Protein AF-K1UQ66-F1 (afdb_monomer)

Solvent-accessible surface area (backbone atoms only — not comparable to full-atom values): 5857 Å² total; per-residue (Å²): 109,70,75,50,77,44,82,54,28,81,53,90,89,67,84,73,91,50,79,44,55,62,30,53,21,36,42,37,38,45,64,93,46,31,35,35,41,26,54,44,23,28,46,71,48,44,51,48,40,55,52,52,56,55,64,72,38,56,97,52,94,67,66,79,71,83,37,72,26,50,31,29,39,43,11,44,67,66,35,94,62,18,73,42,69,68,48,49,68,48,36,49,50,75,38,77,44,69,75,78,79,84,127

Radius of gyration: 13.54 Å; Cα contacts (8 Å, |Δi|>4): 182; chains: 1; bounding box: 34×46×32 Å

Secondary structure (DSSP, 8-state):
--EEEEEEESPTTPPPSSSGGG--EEEEEETTEEEEE-TT--HHHHHHHHHHHHHHTSSSS-TTSS---SEEEPGGGG-TTS--HHHHHHH--SEEE--PPP-

Structure (mmCIF, N/CA/C/O backbone):
data_AF-K1UQ66-F1
#
_entry.id   AF-K1UQ66-F1
#
loop_
_atom_site.group_PDB
_atom_site.id
_atom_site.type_symbol
_atom_site.label_atom_id
_atom_site.label_alt_id
_atom_site.label_comp_id
_atom_site.label_asym_id
_atom_site.label_entity_id
_atom_site.label_seq_id
_atom_site.pdbx_PDB_ins_code
_atom_site.Cartn_x
_atom_site.Cartn_y
_atom_site.Cartn_z
_atom_site.occupancy
_atom_site.B_iso_or_equiv
_atom_site.auth_seq_id
_atom_site.auth_comp_id
_atom_site.auth_asym_id
_atom_site.auth_atom_id
_atom_site.pdbx_PDB_model_num
ATOM 1 N N . GLY A 1 1 ? -19.364 -6.923 12.527 1.00 68.19 1 GLY A N 1
ATOM 2 C CA . GLY A 1 1 ? -18.873 -5.618 12.048 1.00 68.19 1 GLY A CA 1
ATOM 3 C C . GLY A 1 1 ? -19.250 -5.487 10.595 1.00 68.19 1 GLY A C 1
ATOM 4 O O . GLY A 1 1 ? -19.489 -6.513 9.970 1.00 68.19 1 GLY A O 1
ATOM 5 N N . GLU A 1 2 ? -19.347 -4.270 10.078 1.00 87.50 2 GLU A N 1
ATOM 6 C CA . GLU A 1 2 ? -19.501 -4.061 8.637 1.00 87.50 2 GLU A CA 1
ATOM 7 C C . GLU A 1 2 ? -18.206 -4.485 7.926 1.00 87.50 2 GLU A C 1
ATOM 9 O O . GLU A 1 2 ? -17.113 -4.288 8.465 1.00 87.50 2 GLU A O 1
ATOM 14 N N . PHE A 1 3 ? -18.348 -5.155 6.784 1.00 93.50 3 PHE A N 1
ATOM 15 C CA . PHE A 1 3 ? -17.245 -5.587 5.931 1.00 93.50 3 PHE A CA 1
ATOM 16 C C . PHE A 1 3 ? -17.134 -4.620 4.755 1.00 93.50 3 PHE A C 1
ATOM 18 O O . PHE A 1 3 ? -18.136 -4.377 4.081 1.00 93.50 3 PHE A O 1
ATOM 25 N N . SER A 1 4 ? -15.932 -4.115 4.487 1.00 92.12 4 SER A N 1
ATOM 26 C CA . SER A 1 4 ? -15.658 -3.263 3.330 1.00 92.12 4 SER A CA 1
ATOM 27 C C . SER A 1 4 ? -14.381 -3.701 2.612 1.00 92.12 4 SER A C 1
ATOM 29 O O . SER A 1 4 ? -13.431 -4.216 3.209 1.00 92.12 4 SER A O 1
ATOM 31 N N . VAL A 1 5 ? -14.372 -3.489 1.296 1.00 92.88 5 VAL A N 1
ATOM 32 C CA . VAL A 1 5 ? -13.184 -3.622 0.452 1.00 92.88 5 VAL A CA 1
ATOM 33 C C . VAL A 1 5 ? -13.095 -2.373 -0.406 1.00 92.88 5 VAL A C 1
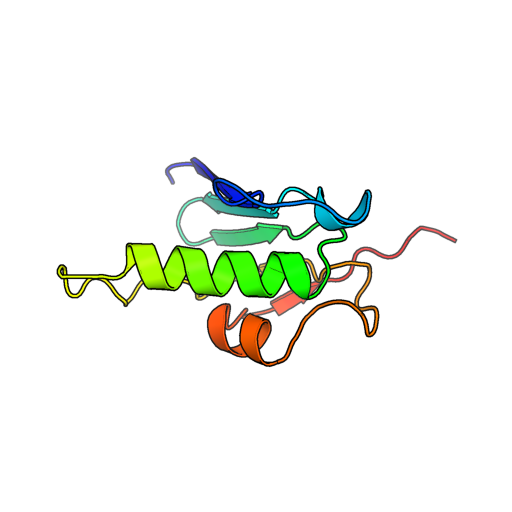ATOM 35 O O . VAL A 1 5 ? -14.003 -2.092 -1.189 1.00 92.88 5 VAL A O 1
ATOM 38 N N . LYS A 1 6 ? -12.001 -1.626 -0.264 1.00 89.44 6 LYS A N 1
ATOM 39 C CA . LYS A 1 6 ? -11.713 -0.437 -1.065 1.00 89.44 6 LYS A CA 1
ATOM 40 C C . LYS A 1 6 ? -10.521 -0.703 -1.978 1.00 89.44 6 LYS A C 1
ATOM 42 O O . LYS A 1 6 ? -9.471 -1.151 -1.523 1.00 89.44 6 LYS A O 1
ATOM 47 N N . CYS A 1 7 ? -10.689 -0.413 -3.264 1.00 89.50 7 CYS A N 1
ATOM 48 C CA . CYS A 1 7 ? -9.597 -0.382 -4.233 1.00 89.50 7 CYS A CA 1
ATOM 49 C C . CYS A 1 7 ? -8.800 0.915 -4.037 1.00 89.50 7 CYS A C 1
ATOM 51 O O . CYS A 1 7 ? -9.376 1.998 -4.097 1.00 89.50 7 CYS A O 1
ATOM 53 N N . MET A 1 8 ? -7.506 0.790 -3.754 1.00 87.88 8 MET A N 1
ATOM 54 C CA . MET A 1 8 ? -6.574 1.899 -3.504 1.00 87.88 8 MET A CA 1
ATOM 55 C C . MET A 1 8 ? -5.633 2.144 -4.690 1.00 87.88 8 MET A C 1
ATOM 57 O O . MET A 1 8 ? -5.095 3.233 -4.829 1.00 87.88 8 MET A O 1
ATOM 61 N N . HIS A 1 9 ? -5.421 1.126 -5.526 1.00 89.06 9 HIS A N 1
ATOM 62 C CA . HIS A 1 9 ? -4.650 1.197 -6.766 1.00 89.06 9 HIS A CA 1
ATOM 63 C C . HIS A 1 9 ? -5.267 0.225 -7.779 1.00 89.06 9 HIS A C 1
ATOM 65 O O . HIS A 1 9 ? -5.648 -0.874 -7.358 1.00 89.06 9 HIS A O 1
ATOM 71 N N . PRO A 1 10 ? -5.362 0.570 -9.074 1.00 87.50 10 PRO A N 1
ATOM 72 C CA . PRO A 1 10 ? -4.765 1.739 -9.725 1.00 87.50 10 PRO A CA 1
ATOM 73 C C . PRO A 1 10 ? -5.411 3.080 -9.379 1.00 87.50 10 PRO A C 1
ATOM 75 O O . PRO A 1 10 ? -6.624 3.156 -9.201 1.00 87.50 10 PRO A O 1
ATOM 78 N N . CYS A 1 11 ? -4.592 4.130 -9.301 1.00 82.06 11 CYS A N 1
ATOM 79 C CA . CYS A 1 11 ? -5.087 5.502 -9.203 1.00 82.06 11 CYS A CA 1
ATOM 80 C C . CYS A 1 11 ? -5.706 5.961 -10.530 1.00 82.06 11 CYS A C 1
ATOM 82 O O . CYS A 1 11 ? -5.385 5.443 -11.606 1.00 82.06 11 CYS A O 1
ATOM 84 N N . GLU A 1 12 ? -6.544 6.991 -10.468 1.00 74.62 12 GLU A N 1
ATOM 85 C CA . GLU A 1 12 ? -7.100 7.611 -11.667 1.00 74.62 12 GLU A CA 1
ATOM 86 C C . GLU A 1 12 ? -5.985 8.186 -12.565 1.00 74.62 12 GLU A C 1
ATOM 88 O O . GLU A 1 12 ? -5.086 8.884 -12.099 1.00 74.62 12 GLU A O 1
ATOM 93 N N . GLY A 1 13 ? -6.022 7.861 -13.863 1.00 70.00 13 GLY A N 1
ATOM 94 C CA . GLY A 1 13 ? -5.040 8.342 -14.844 1.00 70.00 13 GLY A CA 1
ATOM 95 C C . GLY A 1 13 ? -3.634 7.738 -14.725 1.00 70.00 13 GLY A C 1
ATOM 96 O O . GLY A 1 13 ? -2.702 8.274 -15.321 1.00 70.00 13 GLY A O 1
ATOM 97 N N . TYR A 1 14 ? -3.459 6.651 -13.969 1.00 72.75 14 TYR A N 1
ATOM 98 C CA . TYR A 1 14 ? -2.152 6.024 -13.780 1.00 72.75 14 TYR A CA 1
ATOM 99 C C . TYR A 1 14 ? -1.612 5.399 -15.081 1.00 72.75 14 TYR A C 1
ATOM 101 O O . TYR A 1 14 ? -2.275 4.562 -15.695 1.00 72.75 14 TYR A O 1
ATOM 109 N N . ASP A 1 15 ? -0.404 5.807 -15.486 1.00 68.94 15 ASP A N 1
ATOM 110 C CA . ASP A 1 15 ? 0.307 5.289 -16.662 1.00 68.94 15 ASP A CA 1
ATOM 111 C C . ASP A 1 15 ? 1.236 4.133 -16.260 1.00 68.94 15 ASP A C 1
ATOM 113 O O . ASP A 1 15 ? 2.121 4.289 -15.407 1.00 68.94 15 ASP A O 1
ATOM 117 N N . TYR A 1 16 ? 1.013 2.956 -16.840 1.00 67.44 16 TYR A N 1
AT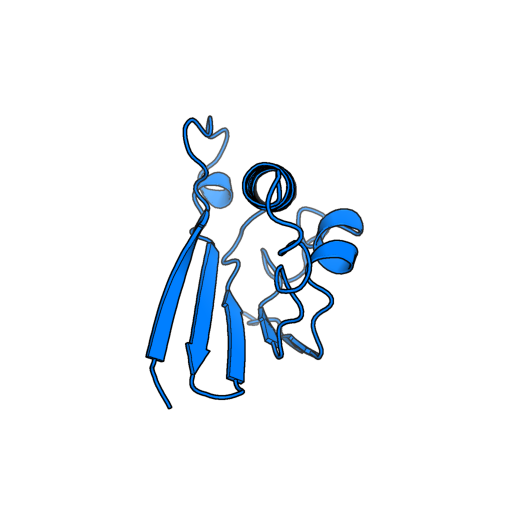OM 118 C CA . TYR A 1 16 ? 1.639 1.699 -16.424 1.00 67.44 16 TYR A CA 1
ATOM 119 C C . TYR A 1 16 ? 2.898 1.422 -17.248 1.00 67.44 16 TYR A C 1
ATOM 121 O O . TYR A 1 16 ? 2.848 1.433 -18.475 1.00 67.44 16 TYR A O 1
ATOM 129 N N . GLU A 1 17 ? 4.014 1.101 -16.589 1.00 64.44 17 GLU A N 1
ATOM 130 C CA . GLU A 1 17 ? 5.267 0.737 -17.273 1.00 64.44 17 GLU A CA 1
ATOM 131 C C . GLU A 1 17 ? 5.528 -0.781 -17.249 1.00 64.44 17 GLU A C 1
ATOM 133 O O . GLU A 1 17 ? 6.316 -1.287 -18.049 1.00 64.44 17 GLU A O 1
ATOM 138 N N . SER A 1 18 ? 4.847 -1.532 -16.373 1.00 63.19 18 SER A N 1
ATOM 139 C CA . SER A 1 18 ? 5.002 -2.984 -16.225 1.00 63.19 18 SER A CA 1
ATOM 140 C C . SER A 1 18 ? 3.722 -3.697 -15.756 1.00 63.19 18 SER A C 1
ATOM 142 O O . SER A 1 18 ? 2.766 -3.075 -15.299 1.00 63.19 18 SER A O 1
ATOM 144 N N . ALA A 1 19 ? 3.703 -5.034 -15.823 1.00 62.50 19 ALA A N 1
ATOM 145 C CA . ALA A 1 19 ? 2.610 -5.838 -15.263 1.00 62.50 19 ALA A CA 1
ATOM 146 C C . ALA A 1 19 ? 2.522 -5.728 -13.725 1.00 62.50 19 ALA A C 1
ATOM 148 O O . ALA A 1 19 ? 1.424 -5.767 -13.173 1.00 62.50 19 ALA A O 1
ATOM 149 N N . ASN A 1 20 ? 3.657 -5.533 -13.042 1.00 62.31 20 ASN A N 1
ATOM 150 C CA . ASN A 1 20 ? 3.704 -5.350 -11.587 1.00 62.31 20 ASN A CA 1
ATOM 151 C C . ASN A 1 20 ? 3.067 -4.021 -11.169 1.00 62.31 20 ASN A C 1
ATOM 153 O O . ASN A 1 20 ? 2.395 -3.962 -10.138 1.00 62.31 20 ASN A O 1
ATOM 157 N N . ASP A 1 21 ? 3.191 -2.987 -12.009 1.00 66.00 21 ASP A N 1
ATOM 158 C CA . ASP A 1 21 ? 2.529 -1.692 -11.821 1.00 66.00 21 ASP A CA 1
ATOM 159 C C . ASP A 1 21 ? 0.998 -1.785 -11.876 1.00 66.00 21 ASP A C 1
ATOM 161 O O . ASP A 1 21 ? 0.319 -0.859 -11.435 1.00 66.00 21 ASP A O 1
ATOM 165 N N . TYR A 1 22 ? 0.440 -2.883 -12.400 1.00 67.31 22 TYR A N 1
ATOM 166 C CA . TYR A 1 22 ? -1.000 -3.150 -12.395 1.00 67.31 22 TYR A CA 1
ATOM 167 C C . TYR A 1 22 ? -1.478 -3.846 -11.109 1.00 67.31 22 TYR A C 1
ATOM 169 O O . TYR A 1 22 ? -2.672 -4.104 -10.962 1.00 67.31 22 TYR A O 1
ATOM 177 N N . SER A 1 23 ? -0.581 -4.173 -10.169 1.00 77.44 23 SER A N 1
ATOM 178 C CA . SER A 1 23 ? -0.953 -4.872 -8.933 1.00 77.44 23 SER A CA 1
ATOM 179 C C . SER A 1 23 ? -2.012 -4.095 -8.164 1.00 77.44 23 SER A C 1
ATOM 181 O O . SER A 1 23 ? -1.717 -3.072 -7.550 1.00 77.44 2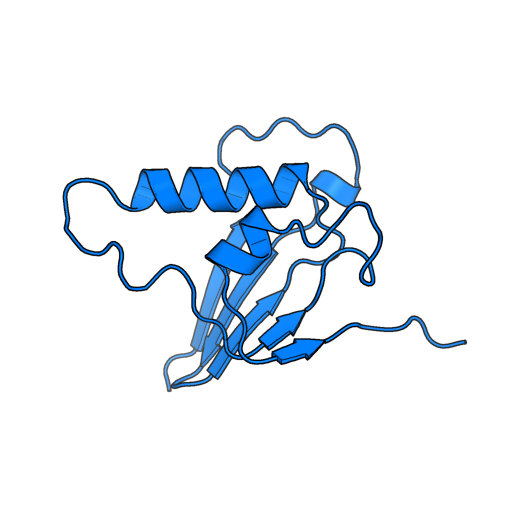3 SER A O 1
ATOM 183 N N . ALA A 1 24 ? -3.246 -4.595 -8.179 1.00 86.31 24 ALA A N 1
ATOM 184 C CA . ALA A 1 24 ? -4.337 -3.960 -7.466 1.00 86.31 24 ALA A CA 1
ATOM 185 C C . ALA A 1 24 ? -4.044 -3.956 -5.963 1.00 86.31 24 ALA A C 1
ATOM 187 O O . ALA A 1 24 ? -3.739 -4.998 -5.371 1.00 86.31 24 ALA A O 1
ATOM 188 N N . VAL A 1 25 ? -4.147 -2.777 -5.351 1.00 91.50 25 VAL A N 1
ATOM 189 C CA . VAL A 1 25 ? -3.977 -2.621 -3.907 1.00 91.50 25 VAL A CA 1
ATOM 190 C C . VAL A 1 25 ? -5.346 -2.485 -3.269 1.00 91.50 25 VAL A C 1
ATOM 192 O O . VAL A 1 25 ? -6.127 -1.615 -3.651 1.00 91.50 25 VAL A O 1
ATOM 195 N N . TYR A 1 26 ? -5.634 -3.330 -2.281 1.00 92.31 26 TYR A N 1
ATOM 196 C CA . TYR A 1 26 ? -6.924 -3.352 -1.594 1.00 92.31 26 TYR A CA 1
ATOM 197 C C . TYR A 1 26 ? -6.775 -3.082 -0.103 1.00 92.31 26 TYR A C 1
ATOM 199 O O . TYR A 1 26 ? -5.966 -3.723 0.572 1.00 92.31 26 TYR A O 1
ATOM 207 N N . LEU A 1 27 ? -7.608 -2.183 0.415 1.00 92.69 27 LEU A N 1
ATOM 208 C CA . LEU A 1 27 ? -7.853 -2.030 1.843 1.00 92.69 27 LEU A CA 1
ATOM 209 C C . LEU A 1 27 ? -9.088 -2.855 2.214 1.00 92.69 27 LEU A C 1
ATOM 211 O O . LEU A 1 27 ? -10.182 -2.601 1.711 1.00 92.69 27 LEU A O 1
ATOM 215 N N . VAL A 1 28 ? -8.900 -3.845 3.081 1.00 93.38 28 VAL A N 1
ATOM 216 C CA . VAL A 1 28 ? -9.965 -4.701 3.616 1.00 93.38 28 VAL A CA 1
ATOM 217 C C . VAL A 1 28 ? -10.207 -4.327 5.067 1.00 93.38 28 VAL A C 1
ATOM 219 O O . VAL A 1 28 ? -9.260 -4.332 5.858 1.00 93.38 28 VAL A O 1
ATOM 222 N N . GLU A 1 29 ? -11.457 -4.058 5.434 1.00 92.69 29 GLU A N 1
ATOM 223 C CA . GLU A 1 29 ? -11.835 -3.724 6.809 1.00 92.69 29 GLU A CA 1
ATOM 224 C C . GLU A 1 29 ? -12.980 -4.616 7.303 1.00 92.69 29 GLU A C 1
ATOM 226 O O . GLU A 1 29 ? -13.924 -4.933 6.577 1.00 92.69 29 GLU A O 1
ATOM 231 N N . TYR A 1 30 ? -12.885 -5.044 8.564 1.00 92.75 30 TYR A N 1
ATOM 232 C CA . TYR A 1 30 ? -13.930 -5.800 9.248 1.00 92.75 30 TYR A CA 1
ATOM 233 C C . TYR A 1 30 ? -13.933 -5.490 10.749 1.00 92.75 30 TYR A C 1
ATOM 235 O O . TYR A 1 30 ? -13.122 -6.004 11.526 1.00 92.75 30 TYR A O 1
ATOM 243 N N . GLY A 1 31 ? -14.869 -4.646 11.189 1.00 90.00 31 GLY A N 1
ATOM 244 C CA . GLY A 1 31 ? -14.889 -4.167 12.575 1.00 90.00 31 GLY A CA 1
ATOM 245 C C . GLY A 1 31 ? -13.608 -3.398 12.921 1.00 90.00 31 GLY A C 1
ATOM 246 O O . GLY A 1 31 ? -13.346 -2.355 12.340 1.00 90.00 31 GLY A O 1
ATOM 247 N N . TYR A 1 32 ? -12.811 -3.906 13.866 1.00 89.94 32 TYR A N 1
ATOM 248 C CA . TYR A 1 32 ? -11.510 -3.316 14.220 1.00 89.94 32 TYR A CA 1
ATOM 249 C C . TYR A 1 32 ? -10.347 -3.835 13.375 1.00 89.94 32 TYR A C 1
ATOM 251 O O . TYR A 1 32 ? -9.237 -3.327 13.526 1.00 89.94 32 TYR A O 1
ATOM 259 N N . PHE A 1 33 ? -10.583 -4.865 12.556 1.00 92.62 33 PHE A N 1
ATOM 260 C CA . PHE A 1 33 ? -9.568 -5.458 11.702 1.00 92.62 33 PHE A CA 1
ATOM 261 C C . PHE A 1 33 ? -9.386 -4.634 10.426 1.00 92.6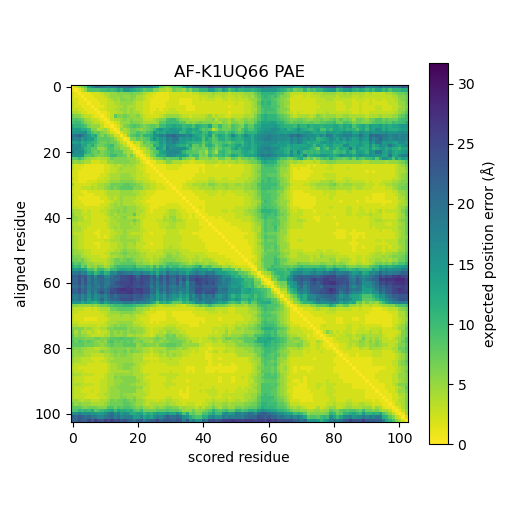2 33 PHE A C 1
ATOM 263 O O . PHE A 1 33 ? -10.372 -4.331 9.758 1.00 92.62 33 PHE A O 1
ATOM 270 N N . SER A 1 34 ? -8.139 -4.342 10.057 1.00 93.56 34 SER A N 1
ATOM 271 C CA . SER A 1 34 ? -7.788 -3.748 8.764 1.00 93.56 34 SER A CA 1
ATOM 272 C C . SER A 1 34 ? -6.534 -4.377 8.157 1.00 93.56 34 SER A C 1
ATOM 274 O O . SER A 1 34 ? -5.534 -4.613 8.848 1.00 93.56 34 SER A O 1
ATOM 276 N N . MET A 1 35 ? -6.580 -4.629 6.850 1.00 95.31 35 MET A N 1
ATOM 277 C CA . MET A 1 35 ? -5.475 -5.202 6.090 1.00 95.31 35 MET A CA 1
ATOM 278 C C . MET A 1 35 ? -5.281 -4.478 4.761 1.00 95.31 35 MET A C 1
ATOM 280 O O . MET A 1 35 ? -6.223 -4.360 3.982 1.00 95.31 35 MET A O 1
ATOM 284 N N . LEU A 1 36 ? -4.049 -4.042 4.491 1.00 95.00 36 LEU A N 1
ATOM 285 C CA . LEU A 1 36 ? -3.644 -3.541 3.181 1.00 95.00 36 LEU A CA 1
ATOM 286 C C . LEU A 1 36 ? -2.952 -4.667 2.409 1.00 95.00 36 LEU A C 1
ATOM 288 O O . LEU A 1 36 ? -1.930 -5.201 2.849 1.00 95.00 36 LEU A O 1
ATOM 292 N N . MET A 1 37 ? -3.535 -5.048 1.277 1.00 94.81 37 MET A N 1
ATOM 293 C CA . MET A 1 37 ? -3.023 -6.085 0.386 1.00 94.81 37 MET A CA 1
ATOM 294 C C . MET A 1 37 ? -2.427 -5.425 -0.846 1.00 94.81 37 MET A C 1
ATOM 296 O O . MET A 1 37 ? -3.175 -4.896 -1.659 1.00 94.81 37 MET A O 1
ATOM 300 N N . THR A 1 38 ? -1.103 -5.445 -0.980 1.00 92.56 38 THR A N 1
ATOM 301 C CA . THR A 1 38 ? -0.401 -4.696 -2.036 1.00 92.56 38 THR A CA 1
ATOM 302 C C . THR A 1 38 ? -0.030 -5.527 -3.266 1.00 92.56 38 THR A C 1
ATOM 304 O O . THR A 1 38 ? 0.510 -4.982 -4.220 1.00 92.56 38 THR A O 1
ATOM 307 N N . GLY A 1 39 ? -0.294 -6.838 -3.270 1.00 90.00 39 GLY A N 1
ATOM 308 C CA . GLY A 1 39 ? 0.140 -7.719 -4.362 1.00 90.00 39 GLY A CA 1
ATOM 309 C C . GLY A 1 39 ? 1.652 -7.619 -4.595 1.00 90.00 39 GLY A C 1
ATOM 310 O O . GLY A 1 39 ? 2.423 -7.710 -3.637 1.00 90.00 39 GLY A O 1
ATOM 311 N N . ASP A 1 40 ? 2.042 -7.379 -5.845 1.00 90.25 40 ASP A N 1
ATOM 312 C CA . ASP A 1 40 ? 3.427 -7.125 -6.255 1.00 90.25 40 ASP A CA 1
ATOM 313 C C . ASP A 1 40 ? 3.675 -5.646 -6.584 1.00 90.25 40 ASP A C 1
ATOM 315 O O . ASP A 1 40 ? 4.584 -5.323 -7.347 1.00 90.25 40 ASP A O 1
ATOM 319 N N . ALA A 1 41 ? 2.874 -4.741 -6.003 1.00 89.69 41 ALA A N 1
ATOM 320 C CA . ALA A 1 41 ? 3.023 -3.305 -6.196 1.00 89.69 41 ALA A CA 1
ATOM 321 C C . ALA A 1 41 ? 4.437 -2.844 -5.822 1.00 89.69 41 ALA A C 1
ATOM 323 O O . ALA A 1 41 ? 4.948 -3.125 -4.733 1.00 89.69 41 ALA A O 1
ATOM 324 N N . GLU A 1 42 ? 5.048 -2.114 -6.748 1.00 90.44 42 GLU A N 1
ATOM 325 C CA . GLU A 1 42 ? 6.369 -1.517 -6.596 1.00 90.44 42 GLU A CA 1
ATOM 326 C C . GLU A 1 42 ? 6.251 -0.031 -6.223 1.00 90.44 42 GLU A C 1
ATOM 328 O O . GLU A 1 42 ? 5.165 0.555 -6.203 1.00 90.44 42 GLU A O 1
ATOM 333 N N . LYS A 1 43 ? 7.389 0.611 -5.940 1.00 90.94 43 LYS A N 1
ATOM 334 C CA . LYS A 1 43 ? 7.468 1.999 -5.442 1.00 90.94 43 LYS A CA 1
ATOM 335 C C . LYS A 1 43 ? 6.655 3.024 -6.238 1.00 90.94 43 LYS A C 1
ATOM 337 O O . LYS A 1 43 ? 6.201 4.008 -5.662 1.00 90.94 43 LYS A O 1
ATOM 342 N N . LYS A 1 44 ? 6.473 2.826 -7.548 1.00 89.19 44 LYS A N 1
ATOM 343 C CA . LYS A 1 44 ? 5.678 3.730 -8.393 1.00 89.19 44 LYS A CA 1
ATOM 344 C C . LYS A 1 44 ? 4.192 3.704 -8.000 1.00 89.19 44 LYS A C 1
ATOM 346 O O . LYS A 1 44 ? 3.594 4.764 -7.818 1.00 89.19 44 LYS A O 1
ATOM 351 N N . ALA A 1 45 ? 3.636 2.511 -7.780 1.00 89.06 45 ALA A N 1
ATOM 352 C CA . ALA A 1 45 ? 2.264 2.334 -7.310 1.00 89.06 45 ALA A CA 1
ATOM 353 C C . ALA A 1 45 ? 2.106 2.845 -5.870 1.00 89.06 45 ALA A C 1
ATOM 355 O O . ALA A 1 45 ? 1.148 3.546 -5.556 1.00 89.06 45 ALA A O 1
ATOM 356 N N . GLU A 1 46 ? 3.090 2.583 -5.006 1.00 91.50 46 GLU A N 1
ATOM 357 C CA . GLU A 1 46 ? 3.106 3.094 -3.628 1.00 91.50 46 GLU A CA 1
ATOM 358 C C . GLU A 1 46 ? 3.059 4.619 -3.561 1.00 91.50 46 GLU A C 1
ATOM 360 O O . GLU A 1 46 ? 2.254 5.187 -2.822 1.00 91.50 46 GLU A O 1
ATOM 365 N N . LYS A 1 47 ? 3.898 5.281 -4.366 1.00 90.56 47 LYS A N 1
ATOM 366 C CA . LYS A 1 47 ? 3.922 6.738 -4.475 1.00 90.56 47 LYS A CA 1
ATOM 367 C C . LYS A 1 47 ? 2.569 7.271 -4.935 1.00 90.56 47 LYS A C 1
ATOM 369 O O . LYS A 1 47 ? 2.075 8.245 -4.377 1.00 90.56 47 LYS A O 1
ATOM 374 N N . CYS A 1 48 ? 1.948 6.606 -5.906 1.00 89.56 48 CYS A N 1
ATOM 375 C CA . CYS A 1 48 ? 0.628 6.992 -6.379 1.00 89.56 48 CYS A CA 1
ATOM 376 C C . CYS A 1 48 ? -0.434 6.925 -5.279 1.00 89.56 48 CYS A C 1
ATOM 378 O O . CYS A 1 48 ? -1.175 7.885 -5.093 1.00 89.56 48 CYS A O 1
ATOM 380 N N . ILE A 1 49 ? -0.457 5.836 -4.504 1.00 88.56 49 ILE A N 1
ATOM 381 C CA . ILE A 1 49 ? -1.383 5.665 -3.376 1.00 88.56 49 ILE A CA 1
ATOM 382 C C . ILE A 1 49 ? -1.198 6.781 -2.342 1.00 88.56 49 ILE A C 1
ATOM 384 O O . ILE A 1 49 ? -2.184 7.327 -1.851 1.00 88.56 49 ILE A O 1
ATOM 388 N N . VAL A 1 50 ? 0.050 7.129 -2.007 1.00 88.62 50 VAL A N 1
ATOM 389 C CA . VAL A 1 50 ? 0.352 8.213 -1.056 1.00 88.62 50 VAL A CA 1
ATOM 390 C C . VAL A 1 50 ? -0.120 9.563 -1.598 1.00 88.62 50 VAL A C 1
ATOM 392 O O . VAL A 1 50 ? -0.764 10.324 -0.877 1.00 88.62 50 VAL A O 1
ATOM 395 N N . GLU A 1 51 ? 0.161 9.867 -2.866 1.00 87.19 51 GLU A N 1
ATOM 396 C CA . GLU A 1 51 ? -0.280 11.112 -3.498 1.00 87.19 51 GLU A CA 1
ATOM 397 C C . GLU A 1 51 ? -1.805 11.217 -3.580 1.00 87.19 51 GLU A C 1
ATOM 399 O O . GLU A 1 51 ? -2.360 12.259 -3.234 1.00 87.19 51 GLU A O 1
ATOM 404 N N . ASP A 1 52 ? -2.484 10.157 -4.016 1.00 83.25 52 ASP A N 1
ATOM 405 C CA . ASP A 1 52 ? -3.938 10.133 -4.162 1.00 83.25 52 ASP A CA 1
ATOM 406 C C . ASP A 1 52 ? -4.633 10.269 -2.804 1.00 83.25 52 ASP A C 1
ATOM 408 O O . ASP A 1 52 ? -5.514 11.110 -2.620 1.00 83.25 52 ASP A O 1
ATOM 412 N N . ALA A 1 53 ? -4.142 9.547 -1.795 1.00 79.50 53 ALA A N 1
ATOM 413 C CA . ALA A 1 53 ? -4.651 9.665 -0.437 1.00 79.50 53 ALA A CA 1
ATOM 414 C C . ALA A 1 53 ? -4.408 11.066 0.165 1.00 79.50 53 ALA A C 1
ATOM 416 O O . ALA A 1 53 ? -5.269 11.580 0.878 1.00 79.50 53 ALA A O 1
ATOM 417 N N . ASN A 1 54 ? -3.293 11.730 -0.167 1.00 80.12 54 ASN A N 1
ATOM 418 C CA . ASN A 1 54 ? -3.058 13.129 0.208 1.00 80.12 54 ASN A CA 1
ATOM 419 C C . ASN A 1 54 ? -3.989 14.108 -0.531 1.00 80.12 54 ASN A C 1
ATOM 421 O O . ASN A 1 54 ? -4.455 15.069 0.080 1.00 80.12 54 ASN A O 1
ATOM 425 N N . ARG A 1 55 ? -4.301 13.871 -1.815 1.00 75.75 55 ARG A N 1
ATOM 426 C CA . ARG A 1 55 ? -5.273 14.681 -2.583 1.00 75.75 55 ARG A CA 1
ATOM 427 C C . ARG A 1 55 ? -6.682 14.568 -2.003 1.00 75.75 55 ARG A C 1
ATOM 429 O O . ARG A 1 55 ? -7.376 15.575 -1.896 1.00 75.75 55 ARG A O 1
ATOM 436 N N . MET A 1 56 ? -7.083 13.367 -1.582 1.00 67.44 56 MET A N 1
ATOM 437 C CA . MET A 1 56 ? -8.369 13.129 -0.916 1.00 67.44 56 MET A CA 1
ATOM 438 C C . MET A 1 56 ? -8.482 13.810 0.461 1.00 67.44 56 MET A C 1
ATOM 440 O O . MET A 1 56 ? -9.591 13.979 0.958 1.00 67.44 56 MET A O 1
ATOM 444 N N . ALA A 1 57 ? -7.363 14.191 1.086 1.00 62.34 57 ALA A N 1
ATOM 445 C CA . ALA A 1 57 ? -7.314 14.731 2.446 1.00 62.34 57 ALA A CA 1
ATOM 446 C C . ALA A 1 57 ? -7.452 16.272 2.548 1.00 62.34 57 ALA A C 1
ATOM 448 O O . ALA A 1 57 ? -7.176 16.823 3.614 1.00 62.34 57 ALA A O 1
ATOM 449 N N . GLY A 1 58 ? -7.835 16.974 1.471 1.00 56.91 58 GLY A N 1
ATOM 450 C CA . GLY A 1 58 ? -8.043 18.435 1.454 1.00 56.91 58 GLY A CA 1
ATOM 451 C C . GLY A 1 58 ? -9.353 18.935 2.105 1.00 56.91 58 GLY A C 1
ATOM 452 O O . GLY A 1 58 ? -10.306 18.174 2.239 1.00 56.91 58 GLY A O 1
ATOM 453 N N . ASP A 1 59 ? -9.366 20.231 2.480 1.00 50.03 59 ASP A N 1
ATOM 454 C CA . ASP A 1 59 ? -10.391 21.134 3.086 1.00 50.03 59 ASP A CA 1
ATOM 455 C C . ASP A 1 59 ? -11.284 20.651 4.246 1.00 50.03 59 ASP A C 1
ATOM 457 O O . ASP A 1 59 ? -11.632 21.446 5.124 1.00 50.03 59 ASP A O 1
ATOM 461 N N . ALA A 1 60 ? -11.629 19.374 4.329 1.00 49.06 60 ALA A N 1
ATOM 462 C CA . ALA A 1 60 ? -12.148 18.778 5.546 1.00 49.06 60 ALA A CA 1
ATOM 463 C C . ALA A 1 60 ? -10.945 18.251 6.330 1.00 49.06 60 ALA A C 1
ATOM 465 O O . ALA A 1 60 ? -10.202 17.419 5.823 1.00 49.06 60 ALA A O 1
ATOM 466 N N . GLY A 1 61 ? 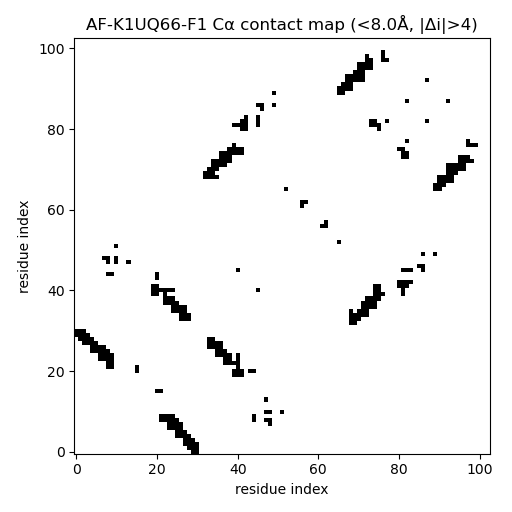-10.744 18.712 7.570 1.00 43.66 61 GLY A N 1
ATOM 467 C CA . GLY A 1 61 ? -9.687 18.261 8.494 1.00 43.66 61 GLY A CA 1
ATOM 468 C C . GLY A 1 61 ? -9.767 16.780 8.910 1.00 43.66 61 GLY A C 1
ATOM 469 O O . GLY A 1 61 ? -9.406 16.421 10.026 1.00 43.66 61 GLY A O 1
ATOM 470 N N . GLU A 1 62 ? -10.246 15.916 8.022 1.00 44.00 62 GLU A N 1
ATOM 471 C CA . GLU A 1 62 ? -10.377 14.473 8.128 1.00 44.00 62 GLU A CA 1
ATOM 472 C C . GLU A 1 62 ? -9.095 13.753 7.658 1.00 44.00 62 GLU A C 1
ATOM 474 O O . GLU A 1 62 ? -9.114 12.597 7.242 1.00 44.00 62 GLU A O 1
ATOM 479 N N . SER A 1 63 ? -7.931 14.401 7.796 1.00 46.19 63 SER A N 1
ATOM 480 C CA . SER A 1 63 ? -6.599 13.819 7.550 1.00 46.19 63 SER A CA 1
ATOM 481 C C . SER A 1 63 ? -6.182 12.741 8.577 1.00 46.19 63 SER A C 1
ATOM 483 O O . SER A 1 63 ? -4.996 12.485 8.758 1.00 46.19 63 SER A O 1
ATOM 485 N N . ALA A 1 64 ? -7.116 12.101 9.290 1.00 46.16 64 ALA A N 1
ATOM 486 C CA . ALA A 1 64 ? -6.813 11.284 10.474 1.00 46.16 64 ALA A CA 1
ATOM 487 C C . ALA A 1 64 ? -7.117 9.778 10.343 1.00 46.16 64 ALA A C 1
ATOM 489 O O . ALA A 1 64 ? -6.902 9.033 11.300 1.00 46.16 64 ALA A O 1
ATOM 490 N N . ARG A 1 65 ? -7.589 9.295 9.185 1.00 51.44 65 ARG A N 1
ATOM 491 C CA . ARG A 1 65 ? -7.865 7.856 8.966 1.00 51.44 65 ARG A CA 1
ATOM 492 C C . ARG A 1 65 ? -6.976 7.161 7.933 1.00 51.44 65 ARG A C 1
ATOM 494 O O . ARG A 1 65 ? -7.047 5.942 7.809 1.00 51.44 65 ARG A O 1
ATOM 501 N N . PHE A 1 66 ? -6.111 7.894 7.243 1.00 55.22 66 PHE A N 1
ATOM 502 C CA . PHE A 1 66 ? -5.312 7.383 6.130 1.00 55.22 66 PHE A CA 1
ATOM 503 C C . PHE A 1 66 ? -3.842 7.177 6.548 1.00 55.22 66 PHE A C 1
ATOM 505 O O . PHE A 1 66 ? -3.100 8.142 6.621 1.00 55.22 66 PHE A O 1
ATOM 512 N N . MET A 1 67 ? -3.300 6.010 6.882 1.00 68.31 67 MET A N 1
ATOM 513 C CA . MET A 1 67 ? -3.834 4.692 7.204 1.00 68.31 67 MET A CA 1
ATOM 514 C C . MET A 1 67 ? -2.987 4.183 8.378 1.00 68.31 67 MET A C 1
ATOM 516 O O . MET A 1 67 ? -1.769 4.275 8.334 1.00 68.31 67 MET A O 1
ATOM 520 N N . SER A 1 68 ? -3.600 3.632 9.423 1.00 82.56 68 SER A N 1
ATOM 521 C CA . SER A 1 68 ? -2.910 2.756 10.377 1.00 82.56 68 SER A CA 1
ATOM 522 C C . SER A 1 68 ? -3.574 1.395 10.273 1.00 82.56 68 SER A C 1
ATOM 524 O O . SER A 1 68 ? -4.639 1.165 10.852 1.00 82.56 68 SER A O 1
ATOM 526 N N . VAL A 1 69 ? -2.990 0.510 9.467 1.00 90.88 69 VAL A N 1
ATOM 527 C CA . VAL A 1 69 ? -3.560 -0.824 9.247 1.00 90.88 69 VAL A CA 1
ATOM 528 C C . VAL A 1 69 ? -3.072 -1.816 10.292 1.00 90.88 69 VAL A C 1
ATOM 530 O O . VAL A 1 69 ? -1.966 -1.699 10.829 1.00 90.88 69 VAL A O 1
ATOM 533 N N . ASN A 1 70 ? -3.876 -2.827 10.613 1.00 95.25 70 ASN A N 1
ATOM 534 C CA . ASN A 1 70 ? -3.390 -3.885 11.498 1.00 95.25 70 ASN A CA 1
ATOM 535 C C . ASN A 1 70 ? -2.367 -4.771 10.797 1.00 95.25 70 ASN A C 1
ATOM 537 O O . ASN A 1 70 ? -1.376 -5.155 11.420 1.00 95.25 70 ASN A O 1
ATOM 541 N N . ILE A 1 71 ? -2.607 -5.085 9.525 1.00 96.06 71 ILE A N 1
ATOM 542 C CA . ILE A 1 71 ? -1.734 -5.938 8.725 1.00 96.06 71 ILE A CA 1
ATOM 543 C C . ILE A 1 71 ? -1.422 -5.262 7.392 1.00 96.06 71 ILE A C 1
ATOM 545 O O . ILE A 1 71 ? -2.320 -4.865 6.659 1.00 96.06 71 ILE A O 1
ATOM 549 N N . LEU A 1 72 ? -0.141 -5.179 7.056 1.00 95.81 72 LEU A N 1
ATOM 550 C CA . LEU A 1 72 ? 0.326 -4.932 5.698 1.00 95.81 72 LEU A CA 1
ATOM 551 C C . LEU A 1 72 ? 0.848 -6.251 5.128 1.00 95.81 72 LEU A C 1
ATOM 553 O O . LEU A 1 72 ? 1.801 -6.816 5.667 1.00 95.81 72 LEU A O 1
ATOM 557 N N . LYS A 1 73 ? 0.257 -6.745 4.038 1.00 94.19 73 LYS A N 1
ATOM 558 C CA . LYS A 1 73 ? 0.970 -7.693 3.174 1.00 94.19 73 LYS A CA 1
ATOM 559 C C . LYS A 1 73 ? 2.007 -6.875 2.415 1.00 94.19 73 LYS A C 1
ATOM 561 O O . LYS A 1 73 ? 1.616 -5.945 1.722 1.00 94.19 73 LYS A O 1
ATOM 566 N N . VAL A 1 74 ? 3.292 -7.178 2.576 1.00 92.69 74 VAL A N 1
ATOM 567 C CA . VAL A 1 74 ? 4.347 -6.431 1.878 1.00 92.69 74 VAL A CA 1
ATOM 568 C C . VAL A 1 74 ? 4.279 -6.696 0.378 1.00 92.69 74 VAL A C 1
ATOM 570 O O . VAL A 1 74 ? 3.944 -7.805 -0.052 1.00 92.69 74 VAL A O 1
ATOM 573 N N . GLY A 1 75 ? 4.579 -5.658 -0.404 1.00 89.81 75 GLY A N 1
ATOM 574 C CA . GLY A 1 75 ? 4.612 -5.758 -1.859 1.00 89.81 75 GLY A CA 1
ATOM 575 C C . GLY A 1 75 ? 5.768 -6.635 -2.314 1.00 89.81 75 GLY A C 1
ATOM 576 O O . GLY A 1 75 ? 6.844 -6.595 -1.708 1.00 89.81 75 GLY A O 1
ATOM 577 N N . HIS A 1 76 ? 5.543 -7.421 -3.366 1.00 89.62 76 HIS A N 1
ATOM 578 C CA . HIS A 1 76 ? 6.592 -8.108 -4.124 1.00 89.62 76 HIS A CA 1
ATOM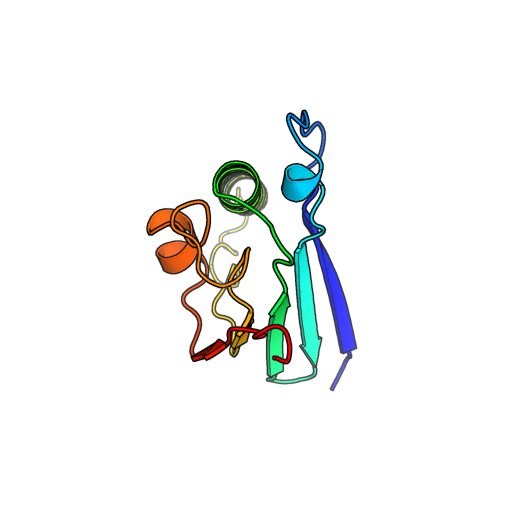 579 C C . HIS A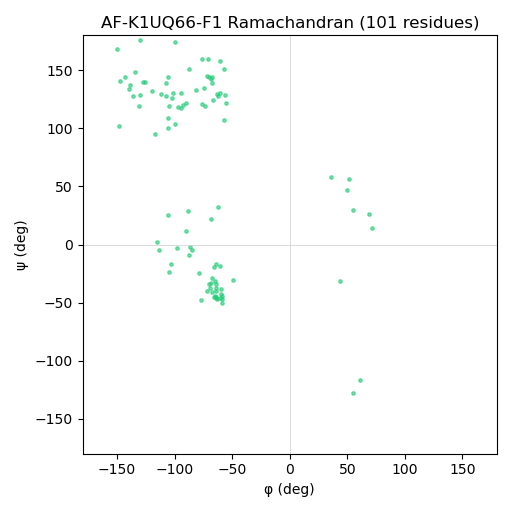 1 76 ? 7.566 -8.871 -3.219 1.00 89.62 76 HIS A C 1
ATOM 581 O O . HIS A 1 76 ? 8.785 -8.730 -3.304 1.00 89.62 76 HIS A O 1
ATOM 587 N N . HIS A 1 77 ? 7.031 -9.621 -2.265 1.00 87.94 77 HIS A N 1
ATOM 588 C CA . HIS A 1 77 ? 7.821 -10.444 -1.351 1.00 87.94 77 HIS A CA 1
ATOM 589 C C . HIS A 1 77 ? 8.916 -9.706 -0.562 1.00 87.94 77 HIS A C 1
ATOM 591 O O . HIS A 1 77 ? 9.976 -10.259 -0.269 1.00 87.94 77 HIS A O 1
ATOM 597 N N . GLY A 1 78 ? 8.704 -8.418 -0.273 1.00 82.12 78 GLY A N 1
ATOM 598 C CA . GLY A 1 78 ? 9.701 -7.590 0.405 1.00 82.12 78 GLY A CA 1
ATOM 599 C C . GLY A 1 78 ? 10.941 -7.302 -0.448 1.00 82.12 78 GLY A C 1
ATOM 600 O O . GLY A 1 78 ? 12.026 -7.079 0.096 1.00 82.12 78 GLY A O 1
ATOM 601 N N . SER A 1 79 ? 10.813 -7.326 -1.779 1.00 86.12 79 SER A N 1
ATOM 602 C CA . SER A 1 79 ? 11.905 -6.962 -2.682 1.00 86.12 79 SER A CA 1
ATOM 603 C C . SER A 1 79 ? 12.360 -5.514 -2.456 1.00 86.12 79 SER A C 1
ATOM 605 O O . SER A 1 79 ? 11.609 -4.656 -1.996 1.00 86.12 79 SER A O 1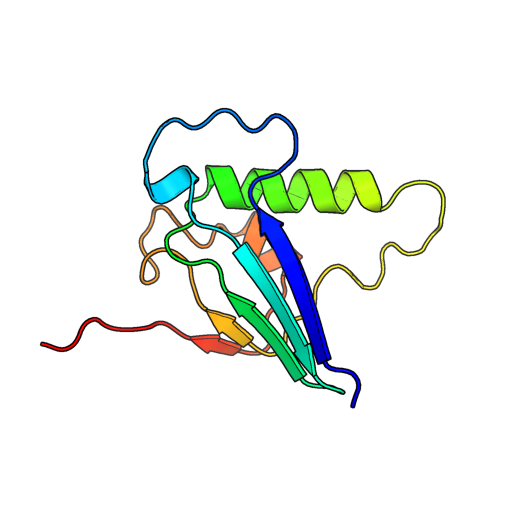
ATOM 607 N N . LYS A 1 80 ? 13.597 -5.195 -2.863 1.00 87.56 80 LYS A N 1
ATOM 608 C CA . LYS A 1 80 ? 14.133 -3.818 -2.801 1.00 87.56 80 LYS A CA 1
ATOM 609 C C . LYS A 1 80 ? 13.323 -2.811 -3.635 1.00 87.56 80 LYS A C 1
ATOM 611 O O . LYS A 1 80 ? 13.501 -1.601 -3.459 1.00 87.56 80 LYS A O 1
ATOM 616 N N . GLY A 1 81 ? 12.514 -3.303 -4.577 1.00 88.00 81 GLY A N 1
ATOM 617 C CA . GLY A 1 81 ? 11.653 -2.522 -5.465 1.00 88.00 81 GLY A CA 1
ATOM 618 C C . GLY A 1 81 ? 10.290 -2.172 -4.864 1.00 88.00 81 GLY A C 1
ATOM 619 O O . GLY A 1 81 ? 9.557 -1.408 -5.481 1.00 88.00 81 GLY A O 1
ATOM 620 N N . ALA A 1 82 ? 9.977 -2.665 -3.665 1.00 89.56 82 ALA A N 1
ATOM 621 C CA . ALA A 1 82 ? 8.725 -2.419 -2.957 1.00 89.56 82 ALA A CA 1
ATOM 622 C C . ALA A 1 82 ? 8.984 -1.975 -1.506 1.00 89.56 82 ALA A C 1
ATOM 624 O O . ALA A 1 82 ? 10.122 -1.927 -1.036 1.00 89.56 82 ALA A O 1
ATOM 625 N N . SER A 1 83 ? 7.907 -1.647 -0.801 1.00 90.94 83 SER A N 1
ATOM 626 C CA . SER A 1 83 ? 7.851 -1.174 0.584 1.00 90.94 83 SER A CA 1
ATOM 627 C C . SER A 1 83 ? 8.786 0.008 0.860 1.00 90.94 83 SER A C 1
ATOM 629 O O . SER A 1 83 ? 9.648 -0.064 1.738 1.00 90.94 83 SER A O 1
ATOM 631 N N . SER A 1 84 ? 8.638 1.098 0.098 1.00 93.62 84 SER A N 1
ATOM 632 C CA . SER A 1 84 ? 9.388 2.341 0.332 1.00 93.62 84 SER A CA 1
ATOM 633 C C . SER A 1 84 ? 9.185 2.895 1.744 1.00 93.62 84 SER A C 1
ATOM 635 O O . SER A 1 84 ? 8.132 2.736 2.361 1.00 93.62 84 SER A O 1
ATOM 637 N N . GLU A 1 85 ? 10.195 3.605 2.248 1.00 93.06 85 GLU A N 1
ATOM 638 C CA . GLU A 1 85 ? 10.123 4.255 3.561 1.00 93.06 85 GLU A CA 1
ATOM 639 C C . GLU A 1 85 ? 8.979 5.272 3.639 1.00 93.06 85 GLU A C 1
ATOM 641 O O . GLU A 1 85 ? 8.297 5.341 4.659 1.00 93.06 85 GLU A O 1
ATOM 646 N N . GLU A 1 86 ? 8.736 6.019 2.559 1.00 92.00 86 GLU A N 1
ATOM 647 C CA . GLU A 1 86 ? 7.613 6.953 2.442 1.00 92.00 86 GLU A CA 1
ATOM 648 C C . GLU A 1 86 ? 6.272 6.226 2.612 1.00 92.00 86 GLU A C 1
ATOM 650 O O . GLU A 1 86 ? 5.464 6.600 3.464 1.00 92.00 86 GLU A O 1
ATOM 655 N N . PHE A 1 87 ? 6.071 5.125 1.883 1.00 92.00 87 PHE A N 1
ATOM 656 C CA . PHE A 1 87 ? 4.857 4.319 1.967 1.00 92.00 87 PHE A CA 1
ATOM 657 C C . PHE A 1 87 ? 4.663 3.682 3.346 1.00 92.00 87 PHE A C 1
ATOM 659 O O . PHE A 1 87 ? 3.579 3.765 3.922 1.00 92.00 87 PHE A O 1
ATOM 666 N N . LEU A 1 88 ? 5.711 3.095 3.930 1.00 92.81 88 LEU A N 1
ATOM 667 C CA . LEU A 1 88 ? 5.643 2.504 5.271 1.00 92.81 88 LEU A CA 1
ATOM 668 C C . LEU A 1 88 ? 5.368 3.560 6.351 1.00 92.81 88 LEU A C 1
ATOM 670 O O . LEU A 1 88 ? 4.598 3.306 7.283 1.00 92.81 88 LEU A O 1
ATOM 674 N N . SER A 1 89 ? 5.952 4.752 6.207 1.00 90.69 89 SER A N 1
ATOM 675 C CA . SER A 1 89 ? 5.711 5.891 7.099 1.00 90.69 89 SER A CA 1
ATOM 676 C C . SER A 1 89 ? 4.290 6.430 6.978 1.00 90.69 89 SER A C 1
ATOM 678 O O . SER A 1 89 ? 3.757 6.951 7.959 1.00 90.69 89 SER A O 1
ATOM 680 N N . TYR A 1 90 ? 3.672 6.283 5.806 1.00 88.50 90 TYR A N 1
ATOM 681 C CA . TYR A 1 90 ? 2.280 6.638 5.563 1.00 88.50 90 TYR A CA 1
ATOM 682 C C . TYR A 1 90 ? 1.303 5.590 6.128 1.00 88.50 90 TYR A C 1
ATOM 684 O O . TYR A 1 90 ? 0.369 5.940 6.844 1.00 88.50 90 TYR A O 1
ATOM 692 N N . VAL A 1 91 ? 1.546 4.299 5.858 1.00 90.31 91 VAL A N 1
ATOM 693 C CA . VAL A 1 91 ? 0.657 3.163 6.197 1.00 90.31 91 VAL A CA 1
ATOM 694 C C . VAL A 1 91 ? 0.744 2.720 7.665 1.00 90.31 91 VAL A C 1
ATOM 696 O O . VAL A 1 91 ? -0.184 2.084 8.176 1.00 90.31 91 VAL A O 1
ATOM 699 N N . LYS A 1 92 ? 1.874 2.986 8.336 1.00 92.12 92 LYS A N 1
ATOM 700 C CA . LYS A 1 92 ? 2.141 2.683 9.759 1.00 92.12 92 LYS A CA 1
ATOM 701 C C . LYS A 1 92 ? 1.513 1.358 10.239 1.00 92.12 92 LY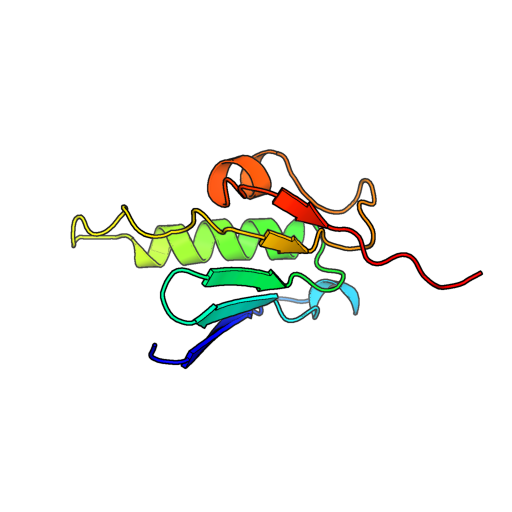S A C 1
ATOM 703 O O . LYS A 1 92 ? 0.682 1.366 11.160 1.00 92.12 92 LYS A O 1
ATOM 708 N N . PRO A 1 93 ? 1.854 0.220 9.604 1.00 93.50 93 PRO A N 1
ATOM 709 C CA . PRO A 1 93 ? 1.207 -1.048 9.904 1.00 93.50 93 PRO A CA 1
ATOM 710 C C . PRO A 1 93 ? 1.599 -1.561 11.291 1.00 93.50 93 PRO A C 1
ATOM 712 O O . PRO A 1 93 ? 2.753 -1.449 11.704 1.00 93.50 93 PRO A O 1
ATOM 715 N N . ARG A 1 94 ? 0.663 -2.197 12.009 1.00 95.31 94 ARG A N 1
ATOM 716 C CA . ARG A 1 94 ? 0.993 -2.875 13.281 1.00 95.31 94 ARG A CA 1
ATOM 717 C C . ARG A 1 94 ? 1.829 -4.134 13.069 1.00 95.31 94 ARG A C 1
ATOM 719 O O . ARG A 1 94 ? 2.635 -4.484 13.928 1.00 95.31 94 ARG A O 1
ATOM 726 N N . LYS A 1 95 ? 1.596 -4.843 11.962 1.00 95.88 95 LYS A N 1
ATOM 727 C CA . LYS A 1 95 ? 2.353 -6.026 11.545 1.00 95.88 95 LYS A CA 1
ATOM 728 C C . LYS A 1 95 ? 2.512 -6.040 10.031 1.00 95.88 95 LYS A C 1
ATOM 730 O O . LYS A 1 95 ? 1.576 -5.701 9.311 1.00 95.88 95 LYS A O 1
ATOM 735 N N . CYS A 1 96 ? 3.664 -6.510 9.573 1.00 94.44 96 CYS A N 1
ATOM 736 C CA . CYS A 1 96 ? 3.914 -6.812 8.171 1.00 94.44 96 CYS A CA 1
ATOM 737 C C . CYS A 1 96 ? 3.967 -8.329 7.984 1.00 94.44 96 CYS A C 1
ATOM 739 O O . CYS A 1 96 ? 4.540 -9.029 8.823 1.00 94.44 96 CYS A O 1
ATOM 741 N N . ILE A 1 97 ? 3.378 -8.830 6.902 1.00 94.94 97 ILE A N 1
ATOM 742 C CA . ILE A 1 97 ? 3.465 -10.235 6.504 1.00 94.94 97 ILE A CA 1
ATOM 743 C C . ILE A 1 97 ? 3.967 -10.331 5.069 1.00 94.94 97 ILE A C 1
ATOM 745 O O . ILE A 1 97 ? 3.550 -9.561 4.207 1.00 94.94 97 ILE A O 1
ATOM 749 N N . ASP A 1 98 ? 4.837 -11.299 4.822 1.00 91.31 98 ASP A N 1
ATOM 750 C CA . ASP A 1 98 ? 5.213 -11.724 3.481 1.00 91.31 98 ASP A CA 1
ATOM 751 C C . ASP A 1 98 ? 4.551 -13.075 3.177 1.00 91.31 98 ASP A C 1
ATOM 753 O O . ASP A 1 98 ? 4.385 -13.913 4.066 1.00 91.31 98 ASP A O 1
ATOM 757 N N . ILE A 1 99 ? 4.148 -13.276 1.924 1.00 85.19 99 ILE A N 1
ATOM 758 C CA . ILE A 1 99 ? 3.680 -14.567 1.428 1.00 85.19 99 ILE A CA 1
ATOM 759 C C . ILE A 1 99 ? 4.844 -15.194 0.676 1.00 85.19 99 ILE A C 1
ATOM 761 O O . ILE A 1 99 ? 5.126 -14.809 -0.450 1.00 85.19 99 ILE A O 1
ATOM 765 N N . LEU A 1 100 ? 5.504 -16.174 1.281 1.00 80.69 100 LEU A N 1
ATOM 766 C CA . LEU A 1 100 ? 6.549 -16.931 0.603 1.00 80.69 100 LEU A CA 1
ATOM 767 C C . LEU A 1 100 ? 5.914 -17.896 -0.401 1.00 80.69 100 LEU A C 1
ATOM 769 O O . LEU A 1 100 ? 4.968 -18.613 -0.066 1.00 80.69 100 LEU A O 1
ATOM 773 N N . TRP A 1 101 ? 6.456 -17.957 -1.615 1.00 69.69 101 TRP A N 1
ATOM 774 C CA . TRP A 1 101 ? 6.144 -19.054 -2.525 1.00 69.69 101 TRP A CA 1
ATOM 775 C C . TRP A 1 101 ? 6.635 -20.358 -1.899 1.00 69.69 101 TRP A C 1
ATOM 777 O O . TRP A 1 101 ? 7.783 -20.439 -1.452 1.00 69.69 101 TRP A O 1
ATOM 787 N N . GLY A 1 102 ? 5.761 -21.363 -1.839 1.00 65.81 102 GLY A N 1
ATOM 788 C CA . GLY A 1 102 ? 6.140 -22.695 -1.382 1.00 65.81 102 GLY A CA 1
ATOM 789 C C . GLY A 1 102 ? 7.316 -23.204 -2.213 1.00 65.81 102 GLY A C 1
ATOM 790 O O . GLY A 1 102 ? 7.226 -23.246 -3.439 1.00 65.81 102 GLY A O 1
ATOM 791 N N . ARG A 1 103 ? 8.422 -23.534 -1.542 1.00 49.56 103 ARG A N 1
ATOM 792 C CA . ARG A 1 103 ? 9.415 -24.452 -2.100 1.00 49.56 103 ARG A CA 1
ATOM 793 C C . ARG A 1 103 ? 8.930 -25.879 -1.915 1.00 49.56 103 ARG A C 1
ATOM 795 O O . ARG A 1 103 ? 8.326 -26.136 -0.849 1.00 49.56 103 ARG A O 1
#

Nearest PDB structures (foldseek):
  6qrq-assembly1_A  TM=4.959E-01  e=1.045E-01  Thermotoga maritima
  2p4z-assembly2_B  TM=5.222E-01  e=2.610E-01  Caldanaerobacter subterraneus subsp. tengcongensis MB4
  1ztc-assembly1_C  TM=5.118E-01  e=2.975E-01  Thermotoga maritima
  8fg6-assembly1_B  TM=4.497E-01  e=8.468E-01  synthetic construct
  2l72-assembly1_A  TM=4.241E-01  e=4.949E+00  Toxoplasma gondii

InterPro domains:
  IPR036866 Ribonuclease Z/Hydroxyacylglutathione hydrolase-like [G3DSA:3.60.15.10] (1-98)
  IPR036866 Ribonuclease Z/Hydroxyacylglutathione hydrolase-like [SSF56281] (2-97)
  IPR052159 Bacterial competence-related DNA uptake protein [PTHR30619] (4-95)

Foldseek 3Di:
DDKDKDWLPPDPPDDDPDPLCRQTWIWIDDPPAIEIEREQHFPSNLVNSVVVLVVVCPPPVPNPPQDAHQEYAWHRQPDPRTDDPSSCVRHVYVYYDYDDDDD

Mean predicted aligned error: 6.46 Å

Sequence (103 aa):
GEFSVKCMHPCEGYDYESANDYSAVYLVEYGYFSMLMTGDAEKKAEKCIVEDANRMAGDAGESARFMSVNILKVGHHGSKGASSEEFLSYVKPRKCIDILWGR

Organism: NCBI:txid408170

pLDDT: mean 82.21, std 14.31, range [43.66, 96.06]